Protein AF-J3ATS3-F1 (afdb_monomer)

Secondary structure (DSSP, 8-state):
--THHHHT-HHHHHHHHHHHHHHHHHHHHHHHTT-HHHHSPPTT--PPPHHHHHHHHHHHHTTGGGT---

Radius of gyration: 21.93 Å; Cα contacts (8 Å, |Δi|>4): 12; chains: 1; bounding box: 43×29×51 Å

Mean predicted aligned error: 4.51 Å

Solven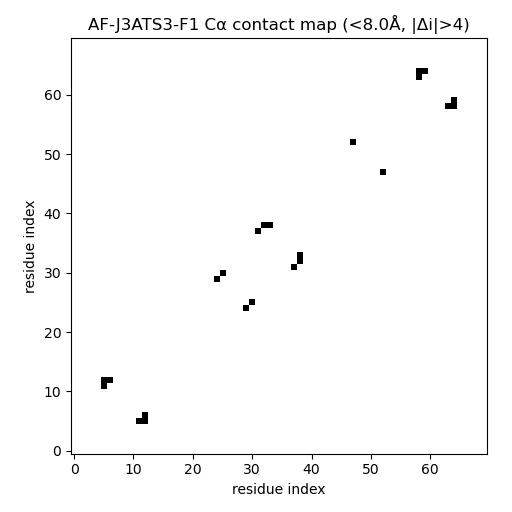t-accessible surface area (backbone atoms only — not comparable to full-atom values): 4447 Å² total; per-residue (Å²): 132,77,60,66,69,41,74,76,29,67,69,60,40,52,52,51,50,54,54,62,63,43,50,58,54,52,69,60,54,56,57,53,81,73,35,60,89,80,67,59,77,63,90,89,71,71,80,74,51,74,68,57,48,53,50,50,52,51,40,55,74,70,45,47,68,80,81,46,88,132

Structure (mmCIF, N/CA/C/O backbone):
data_AF-J3ATS3-F1
#
_entry.id   AF-J3ATS3-F1
#
loop_
_atom_site.group_PDB
_atom_site.id
_atom_site.type_symbol
_atom_site.label_atom_id
_atom_site.label_alt_id
_atom_site.label_comp_id
_atom_site.label_asym_i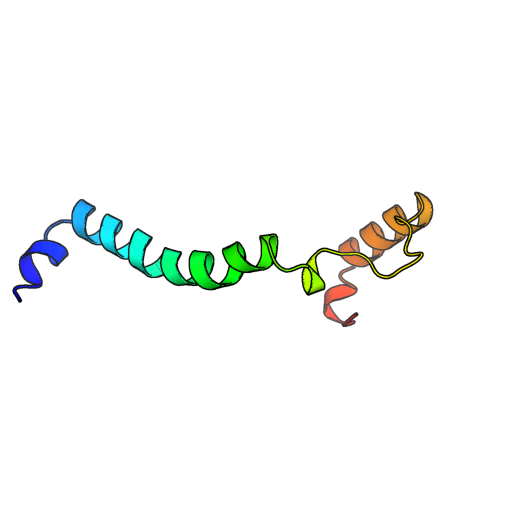d
_atom_site.label_entity_id
_atom_site.label_seq_id
_atom_site.pdbx_PDB_ins_code
_atom_site.Ca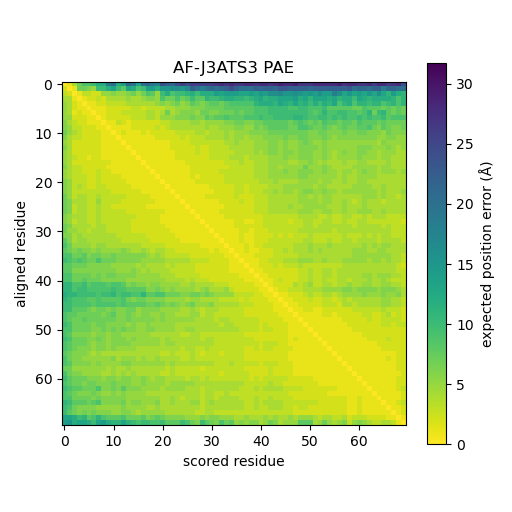rtn_x
_atom_site.Cartn_y
_atom_site.Cartn_z
_atom_site.occupancy
_atom_site.B_iso_or_equiv
_atom_site.auth_seq_id
_atom_site.auth_comp_id
_atom_site.auth_asym_id
_atom_site.auth_atom_id
_atom_site.pdbx_PDB_model_num
ATOM 1 N N . MET A 1 1 ? -19.508 11.938 30.106 1.00 57.31 1 MET A N 1
ATOM 2 C CA . MET A 1 1 ? -20.061 11.088 29.025 1.00 57.31 1 MET A CA 1
ATOM 3 C C . MET A 1 1 ? -20.040 9.650 29.524 1.00 57.31 1 MET A C 1
ATOM 5 O O . MET A 1 1 ? -19.032 9.268 30.103 1.00 57.31 1 MET A O 1
ATOM 9 N N . LYS A 1 2 ? -21.134 8.883 29.423 1.00 74.12 2 LYS A N 1
ATOM 10 C CA . LYS A 1 2 ? -21.177 7.510 29.961 1.00 74.12 2 LYS A CA 1
ATOM 11 C C . LYS A 1 2 ? -20.638 6.525 28.915 1.00 74.12 2 LYS A C 1
ATOM 13 O O . LYS A 1 2 ? -21.365 6.163 27.998 1.00 74.12 2 LYS A O 1
ATOM 18 N N . HIS A 1 3 ? -19.377 6.112 29.055 1.00 84.62 3 HIS A N 1
ATOM 19 C CA . HIS A 1 3 ? -18.727 5.119 28.180 1.00 84.62 3 HIS A CA 1
ATOM 20 C C . HIS A 1 3 ? -19.397 3.734 28.230 1.00 84.62 3 HIS A C 1
ATOM 22 O O . HIS A 1 3 ? -19.412 3.004 27.243 1.00 84.62 3 HIS A O 1
ATOM 28 N N . GLU A 1 4 ? -20.065 3.440 29.345 1.00 89.69 4 GLU A N 1
ATOM 29 C CA . GLU A 1 4 ? -20.787 2.199 29.627 1.00 89.69 4 GLU A CA 1
ATOM 30 C C . GLU A 1 4 ? -21.766 1.764 28.517 1.00 89.69 4 GLU A C 1
ATOM 32 O O . GLU A 1 4 ? -21.936 0.571 28.270 1.00 89.69 4 GLU A O 1
ATOM 37 N N . ALA A 1 5 ? -22.397 2.714 27.816 1.00 88.81 5 ALA A N 1
ATOM 38 C CA . ALA A 1 5 ? -23.336 2.409 26.737 1.00 88.81 5 ALA A CA 1
ATOM 39 C C . ALA A 1 5 ? -22.648 1.834 25.485 1.00 88.81 5 ALA A C 1
ATOM 41 O O . ALA A 1 5 ? -23.242 1.013 24.790 1.00 88.81 5 ALA A O 1
ATOM 42 N N . VAL A 1 6 ? -21.411 2.249 25.193 1.00 92.31 6 VAL A N 1
ATOM 43 C CA . VAL A 1 6 ? -20.638 1.745 24.046 1.00 92.31 6 VAL A CA 1
ATOM 44 C C . VAL A 1 6 ? -19.981 0.417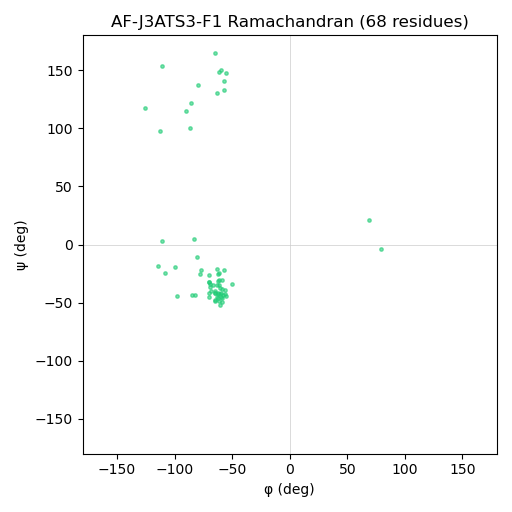 24.403 1.00 92.31 6 VAL A C 1
ATOM 46 O O 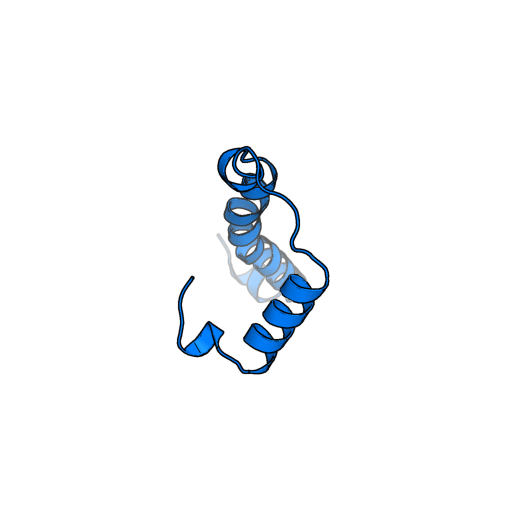. VAL A 1 6 ? -20.068 -0.532 23.633 1.00 92.31 6 VAL A O 1
ATOM 49 N N . GLU A 1 7 ? -19.400 0.321 25.599 1.00 92.12 7 GLU A N 1
ATOM 50 C CA . GLU A 1 7 ? -18.673 -0.870 26.059 1.00 92.12 7 GLU A CA 1
ATOM 51 C C . GLU A 1 7 ? -19.566 -2.111 26.183 1.00 92.12 7 GLU A C 1
ATOM 53 O O . GLU A 1 7 ? -19.131 -3.221 25.886 1.00 92.12 7 GLU A O 1
ATOM 58 N N . LYS A 1 8 ? -20.836 -1.936 26.571 1.00 94.19 8 LYS A N 1
ATOM 59 C CA . LYS A 1 8 ? -21.796 -3.045 26.700 1.00 94.19 8 LYS A CA 1
ATOM 60 C C . LYS A 1 8 ? -22.426 -3.482 25.373 1.00 94.19 8 LYS A C 1
ATOM 62 O O . LYS A 1 8 ? -23.085 -4.517 25.334 1.00 94.19 8 LYS A O 1
ATOM 67 N N . ASN A 1 9 ? -22.236 -2.723 24.291 1.00 95.69 9 ASN A N 1
ATOM 68 C CA . ASN A 1 9 ? -22.821 -3.002 22.980 1.00 95.69 9 ASN A CA 1
ATOM 69 C C . ASN A 1 9 ? -21.732 -3.370 21.964 1.00 95.69 9 ASN A C 1
ATOM 71 O O . ASN A 1 9 ? -21.137 -2.496 21.338 1.00 95.69 9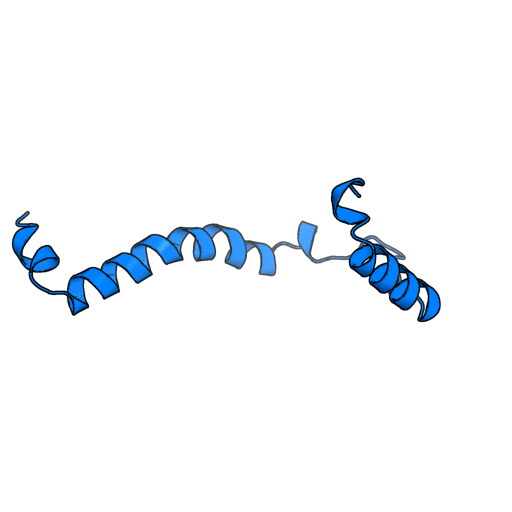 ASN A O 1
ATOM 75 N N . ILE A 1 10 ? -21.526 -4.671 21.736 1.00 95.44 10 ILE A N 1
ATOM 76 C CA . ILE A 1 10 ? -20.466 -5.195 20.851 1.00 95.44 10 ILE A CA 1
ATOM 77 C C . ILE A 1 10 ? -20.540 -4.597 19.437 1.00 95.44 10 ILE A C 1
ATOM 79 O O . ILE A 1 10 ? -19.517 -4.189 18.894 1.00 95.44 10 ILE A O 1
ATOM 83 N N . GLY A 1 11 ? -21.737 -4.498 18.849 1.00 96.50 11 GLY A N 1
ATOM 84 C CA . GLY A 1 11 ? -21.906 -3.923 17.509 1.00 96.50 11 GLY A CA 1
ATOM 85 C C . GLY A 1 11 ? -21.540 -2.436 17.444 1.00 96.50 11 GLY A C 1
ATOM 86 O O . GLY A 1 11 ? -20.881 -2.002 16.503 1.00 96.50 11 GLY A O 1
ATOM 87 N N . LEU A 1 12 ? -21.910 -1.667 18.474 1.00 95.44 12 LEU A N 1
ATOM 88 C CA . LEU A 1 12 ? -21.607 -0.237 18.556 1.00 95.44 12 LEU A CA 1
ATOM 89 C C . LEU A 1 12 ? -20.109 0.002 18.781 1.00 95.44 12 LEU A C 1
ATOM 91 O O . LEU A 1 12 ? -19.519 0.868 18.135 1.00 95.44 12 LEU A O 1
ATOM 95 N N . LEU A 1 13 ? -19.482 -0.799 19.647 1.00 96.06 13 LEU A N 1
ATOM 96 C CA . LEU A 1 13 ? -18.039 -0.768 19.868 1.00 96.06 13 LEU A CA 1
ATOM 97 C C . LEU A 1 13 ? -17.271 -1.123 18.586 1.00 96.06 13 LEU A C 1
ATOM 99 O O . LEU A 1 13 ? -16.376 -0.381 18.188 1.00 96.06 13 LEU A O 1
ATOM 103 N N . ALA A 1 14 ? -17.648 -2.209 17.902 1.00 97.38 14 ALA A N 1
ATOM 104 C CA . ALA A 1 14 ? -17.030 -2.625 16.642 1.00 97.38 14 ALA A CA 1
ATOM 105 C C . ALA A 1 14 ? -17.120 -1.542 15.562 1.00 97.38 14 ALA A C 1
ATOM 107 O O . ALA A 1 14 ? -16.126 -1.251 14.896 1.00 97.38 14 ALA A O 1
ATOM 108 N N . PHE A 1 15 ? -18.280 -0.898 15.433 1.00 97.44 15 PHE A N 1
ATOM 109 C CA . PHE A 1 15 ? -18.479 0.195 14.488 1.00 97.44 15 PHE A CA 1
ATOM 110 C C . PHE A 1 15 ? -17.518 1.367 14.740 1.00 97.44 15 PHE A C 1
ATOM 112 O O . PHE A 1 15 ? -16.825 1.810 13.822 1.00 97.44 15 PHE A O 1
ATOM 119 N N . PHE A 1 16 ? -17.411 1.830 15.989 1.00 96.56 16 PHE A N 1
ATOM 120 C CA . PHE A 1 16 ? -16.486 2.914 16.326 1.00 96.56 16 PHE A CA 1
ATOM 121 C C . PHE A 1 16 ? -15.016 2.516 16.169 1.00 96.56 16 PHE A C 1
ATOM 123 O O . PHE A 1 16 ? -14.221 3.348 15.734 1.00 96.56 16 PHE A O 1
ATOM 130 N N . MET A 1 17 ? -14.649 1.263 16.456 1.00 97.38 17 MET A N 1
ATOM 131 C CA . MET A 1 17 ? -13.286 0.769 16.222 1.00 97.38 17 MET A CA 1
ATOM 132 C C . MET A 1 17 ? -12.914 0.808 14.739 1.00 97.38 17 MET A C 1
ATOM 134 O O . MET A 1 17 ? -11.837 1.300 14.401 1.00 97.38 17 MET A O 1
ATOM 138 N N . VAL A 1 18 ? -13.806 0.347 13.854 1.00 98.38 18 VAL A N 1
ATOM 139 C CA . VAL A 1 18 ? -13.581 0.389 12.399 1.00 98.38 18 VAL A CA 1
ATOM 140 C C . VAL A 1 18 ? -13.390 1.825 11.923 1.00 98.38 18 VAL A C 1
ATOM 142 O O . VAL A 1 18 ? -12.453 2.095 11.173 1.00 98.38 18 VAL A O 1
ATOM 145 N N . ILE A 1 19 ? -14.227 2.761 12.382 1.00 98.19 19 ILE A N 1
ATOM 146 C CA . ILE A 1 19 ? -14.063 4.179 12.037 1.00 98.19 19 ILE A CA 1
ATOM 147 C C . ILE A 1 19 ? -12.708 4.687 12.530 1.00 98.19 19 ILE A C 1
ATOM 149 O O . ILE A 1 19 ? -11.945 5.233 11.738 1.00 98.19 19 ILE A O 1
ATOM 153 N N . ALA A 1 20 ? -12.387 4.473 13.807 1.00 97.50 20 ALA A N 1
ATOM 154 C CA . ALA A 1 20 ? -11.167 4.986 14.418 1.00 97.50 20 ALA A CA 1
ATOM 155 C C . ALA A 1 20 ? -9.897 4.488 13.703 1.00 97.50 20 ALA A C 1
ATOM 157 O O . ALA A 1 20 ? -9.029 5.298 13.381 1.00 97.50 20 ALA A O 1
ATOM 158 N N . VAL A 1 21 ? -9.803 3.188 13.393 1.00 98.06 21 VAL A N 1
ATOM 159 C CA . VAL A 1 21 ? -8.632 2.623 12.693 1.00 98.06 21 VAL A CA 1
ATOM 160 C C . VAL A 1 21 ? -8.552 3.071 11.229 1.00 98.06 21 VAL A C 1
ATOM 162 O O . VAL A 1 21 ? -7.459 3.273 10.700 1.00 98.06 21 VAL A O 1
ATOM 165 N N . SER A 1 22 ? -9.698 3.294 10.577 1.00 98.50 22 SER A N 1
ATOM 166 C CA . SER A 1 22 ? -9.747 3.681 9.160 1.00 98.50 22 SER A CA 1
ATOM 167 C C . SER A 1 22 ? -9.248 5.103 8.909 1.00 98.50 22 SER A C 1
ATOM 169 O O . SER A 1 22 ? -8.746 5.379 7.820 1.00 98.50 22 SER A O 1
ATOM 171 N N . VAL A 1 23 ? -9.336 6.006 9.894 1.00 98.38 23 VAL A N 1
ATOM 172 C CA . VAL A 1 23 ? -8.892 7.406 9.743 1.00 98.38 23 VAL A CA 1
ATOM 173 C C . VAL A 1 23 ? -7.424 7.496 9.307 1.00 98.38 23 VAL A C 1
ATOM 175 O O . VAL A 1 23 ? -7.098 8.309 8.443 1.00 98.38 23 VAL A O 1
ATOM 178 N N . GLY A 1 24 ? -6.537 6.643 9.830 1.00 97.88 24 GLY A N 1
ATOM 179 C CA . GLY A 1 24 ? -5.120 6.649 9.442 1.00 97.88 24 GLY A CA 1
ATOM 180 C C . GLY A 1 24 ? -4.917 6.273 7.972 1.00 97.88 24 GLY A C 1
ATOM 181 O O . GLY A 1 24 ? -4.279 7.010 7.223 1.00 97.88 24 GLY A O 1
ATOM 182 N N . GLY A 1 25 ? -5.544 5.179 7.530 1.00 97.75 25 GLY A N 1
ATOM 183 C CA . GLY A 1 25 ? -5.486 4.748 6.132 1.00 97.75 25 GLY A CA 1
ATOM 184 C C . GLY A 1 25 ? -6.093 5.781 5.181 1.00 97.75 25 GLY A C 1
ATOM 185 O O . GLY A 1 25 ? -5.501 6.096 4.151 1.00 97.75 25 GLY A O 1
ATOM 186 N N . LEU A 1 26 ? -7.229 6.375 5.554 1.00 98.44 26 LEU A N 1
ATOM 187 C CA . LEU A 1 26 ? -7.886 7.403 4.747 1.00 98.44 26 LEU A CA 1
ATOM 188 C C . LEU A 1 26 ? -7.044 8.674 4.624 1.00 98.44 26 LEU A C 1
ATOM 190 O O . LEU A 1 26 ? -6.947 9.232 3.541 1.00 98.44 26 LEU A O 1
ATOM 194 N N . THR A 1 27 ? -6.414 9.130 5.703 1.00 98.12 27 THR A N 1
ATOM 195 C CA . THR A 1 27 ? -5.638 10.380 5.680 1.00 98.12 27 THR A CA 1
ATOM 196 C C . THR A 1 27 ? -4.266 10.232 5.025 1.00 98.12 27 THR A C 1
ATOM 198 O O . THR A 1 27 ? -3.753 11.216 4.501 1.00 98.12 27 THR A O 1
ATOM 201 N N . GLN A 1 28 ? -3.677 9.032 5.017 1.00 97.88 28 GLN A N 1
ATOM 202 C CA . GLN A 1 28 ? -2.345 8.796 4.445 1.00 97.88 28 GLN A CA 1
ATOM 203 C C . GLN A 1 28 ? -2.391 8.231 3.020 1.00 97.88 28 GLN A C 1
ATOM 205 O O . GLN A 1 28 ? -1.646 8.693 2.163 1.00 97.88 28 GLN A O 1
ATOM 210 N N . ILE A 1 29 ? -3.259 7.252 2.743 1.00 97.75 29 ILE A N 1
ATOM 211 C CA . ILE A 1 29 ? -3.284 6.547 1.450 1.00 97.75 29 ILE A CA 1
ATOM 212 C C . ILE A 1 29 ? -4.112 7.322 0.424 1.00 97.75 29 ILE A C 1
ATOM 214 O O . ILE A 1 29 ? -3.694 7.461 -0.722 1.00 97.75 29 ILE A O 1
ATOM 218 N N . VAL A 1 30 ? -5.279 7.852 0.814 1.00 98.06 30 VAL A N 1
ATOM 219 C CA . VAL A 1 30 ? -6.198 8.473 -0.157 1.00 98.06 30 VAL A CA 1
ATOM 220 C C . VAL A 1 30 ? -5.588 9.700 -0.843 1.00 98.06 30 VAL A C 1
ATOM 222 O O . VAL A 1 30 ? -5.687 9.770 -2.068 1.00 98.06 30 VAL A O 1
ATOM 225 N N . PRO A 1 31 ? -4.918 10.639 -0.143 1.00 97.94 31 PRO A N 1
ATOM 226 C CA . PRO A 1 31 ? -4.312 11.790 -0.810 1.00 97.94 31 PRO A CA 1
ATOM 227 C C . PRO A 1 31 ? -3.224 11.410 -1.820 1.00 97.94 31 PRO A C 1
ATOM 229 O O . PRO A 1 31 ? -3.106 12.078 -2.846 1.00 97.94 31 PRO A O 1
ATOM 232 N N . LEU A 1 32 ? -2.485 10.316 -1.587 1.00 98.06 32 LEU A N 1
ATOM 233 C CA . LEU A 1 32 ? -1.407 9.868 -2.477 1.00 98.06 32 LEU A CA 1
ATOM 234 C C . LEU A 1 32 ? -1.908 9.516 -3.880 1.00 98.06 32 LEU A C 1
ATOM 236 O O . LEU A 1 32 ? -1.179 9.740 -4.841 1.00 98.06 32 LEU A O 1
ATOM 240 N N . PHE A 1 33 ? -3.151 9.045 -4.040 1.00 97.31 33 PHE A N 1
ATOM 241 C CA . PHE A 1 33 ? -3.728 8.788 -5.370 1.00 97.31 33 PHE A CA 1
ATOM 242 C C . PHE A 1 33 ? -3.861 10.051 -6.231 1.00 97.31 33 PHE A C 1
ATOM 244 O O . PHE A 1 33 ? -3.949 9.953 -7.452 1.00 97.31 33 PHE A O 1
ATOM 251 N N . PHE A 1 34 ? -3.868 11.231 -5.609 1.00 97.12 34 PHE A N 1
ATOM 252 C CA . PHE A 1 34 ? -4.078 12.511 -6.282 1.00 97.12 34 PHE A CA 1
ATOM 253 C C . PHE A 1 34 ? -2.816 13.388 -6.305 1.00 97.12 34 PHE A C 1
ATOM 255 O O . PHE A 1 34 ? -2.860 14.515 -6.794 1.00 97.12 34 PHE A O 1
ATOM 262 N N . GLN A 1 35 ? -1.684 12.897 -5.787 1.00 97.88 35 GLN A N 1
ATOM 263 C CA . GLN A 1 35 ? -0.422 13.636 -5.774 1.00 97.88 35 GLN A CA 1
ATOM 264 C C . GLN A 1 35 ? 0.404 13.360 -7.033 1.00 97.88 35 GLN A C 1
ATOM 266 O O . GLN A 1 35 ? 0.908 12.263 -7.251 1.00 97.88 35 GLN A O 1
ATOM 271 N N . ASP A 1 36 ? 0.607 14.382 -7.859 1.00 96.81 36 ASP A N 1
ATOM 272 C CA . ASP A 1 36 ? 1.379 14.257 -9.100 1.00 96.81 36 ASP A CA 1
ATOM 273 C C . ASP A 1 36 ? 2.822 13.789 -8.873 1.00 96.81 36 ASP A C 1
ATOM 275 O O . ASP A 1 36 ? 3.334 12.980 -9.643 1.00 96.81 36 ASP A O 1
ATOM 279 N N . VAL A 1 37 ? 3.459 14.260 -7.797 1.00 95.88 37 VAL A N 1
ATOM 280 C CA . VAL A 1 37 ? 4.860 13.944 -7.470 1.00 95.88 37 VAL A CA 1
ATOM 281 C C . VAL A 1 37 ? 5.108 12.453 -7.227 1.00 95.88 37 VAL A C 1
ATOM 283 O O . VAL A 1 37 ? 6.230 11.996 -7.410 1.00 95.88 37 VAL A O 1
ATOM 286 N N . THR A 1 38 ? 4.082 11.692 -6.837 1.00 95.88 38 THR A N 1
ATOM 287 C CA . THR A 1 38 ? 4.176 10.241 -6.615 1.00 95.88 38 THR A CA 1
ATOM 288 C C . THR A 1 38 ? 3.643 9.417 -7.783 1.00 95.88 38 THR A C 1
ATOM 290 O O . THR 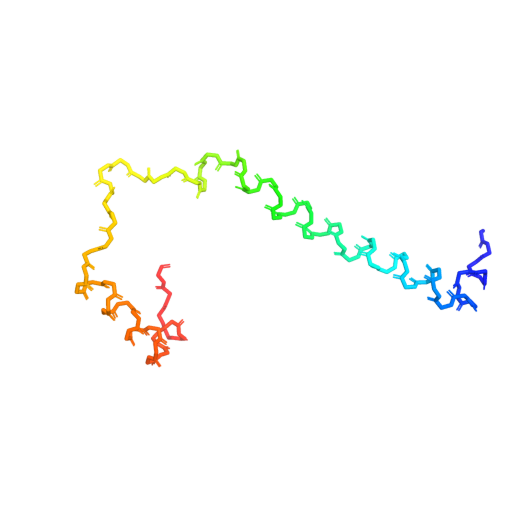A 1 38 ? 3.974 8.239 -7.881 1.00 95.88 38 THR A O 1
ATOM 293 N N . ASN A 1 39 ? 2.822 10.004 -8.661 1.00 96.44 39 ASN A N 1
ATOM 294 C CA . ASN A 1 39 ? 2.110 9.263 -9.709 1.00 96.44 39 ASN A CA 1
ATOM 295 C C . ASN A 1 39 ? 2.644 9.506 -11.124 1.00 96.44 39 ASN A C 1
ATOM 297 O O . ASN A 1 39 ? 2.448 8.659 -11.995 1.00 96.44 39 ASN A O 1
ATOM 301 N N . LYS A 1 40 ? 3.298 10.643 -11.390 1.00 96.31 40 LYS A N 1
ATOM 302 C CA . LYS A 1 40 ? 3.840 10.947 -12.720 1.00 96.31 40 LYS A CA 1
ATOM 303 C C . LYS A 1 40 ? 5.237 10.332 -12.882 1.00 96.31 40 LYS A C 1
ATOM 305 O O . LYS A 1 40 ? 6.131 10.672 -12.107 1.00 96.31 40 LYS A O 1
ATOM 310 N N . PRO A 1 41 ? 5.456 9.454 -13.880 1.00 95.44 41 PRO A N 1
ATOM 311 C CA . PRO A 1 41 ? 6.786 8.944 -14.196 1.00 95.44 41 PRO A CA 1
ATOM 312 C C . PRO A 1 41 ? 7.753 10.074 -14.560 1.00 95.44 41 PRO A C 1
ATOM 314 O O . PRO A 1 41 ? 7.346 11.084 -15.134 1.00 95.44 41 PRO A O 1
ATOM 317 N N . VAL A 1 42 ? 9.044 9.875 -14.284 1.00 95.69 42 VAL A N 1
ATOM 318 C CA . VAL A 1 42 ? 10.091 10.775 -14.784 1.00 95.69 42 VAL A CA 1
ATOM 319 C C . VAL A 1 42 ? 10.105 10.787 -16.314 1.00 95.69 42 VAL A C 1
ATOM 321 O O . VAL A 1 42 ? 9.783 9.787 -16.964 1.00 95.69 42 VAL A O 1
ATOM 324 N N . GLU A 1 43 ? 10.477 11.926 -16.894 1.00 95.94 43 GLU A N 1
ATOM 325 C CA . GLU A 1 43 ? 10.486 12.108 -18.344 1.00 95.94 43 GLU A CA 1
ATOM 326 C C . GLU A 1 43 ? 11.371 11.058 -19.037 1.00 95.94 43 GLU A C 1
ATOM 328 O O . GLU A 1 43 ? 12.490 10.774 -18.609 1.00 95.94 43 GLU A O 1
ATOM 333 N N . GLY A 1 44 ? 10.846 10.441 -20.099 1.00 95.31 44 GLY A N 1
ATOM 334 C CA . GLY A 1 44 ? 11.550 9.413 -20.869 1.00 95.31 44 GLY A CA 1
ATOM 335 C C . GLY A 1 44 ? 11.557 8.009 -20.249 1.00 95.31 44 GLY A C 1
ATOM 336 O O . GLY A 1 44 ? 12.033 7.077 -20.904 1.00 95.31 44 GLY A O 1
ATOM 337 N N . MET A 1 45 ? 11.005 7.815 -19.043 1.00 95.75 45 MET A N 1
ATOM 338 C CA . MET A 1 45 ? 10.853 6.481 -18.455 1.00 95.75 45 MET A CA 1
ATOM 339 C C . MET A 1 45 ? 9.921 5.618 -19.313 1.00 95.75 45 MET A C 1
ATOM 341 O O . MET A 1 45 ? 8.807 6.020 -19.654 1.00 95.75 45 MET A O 1
ATOM 345 N N . LYS A 1 46 ? 10.367 4.400 -19.627 1.00 96.31 46 LYS A N 1
ATOM 346 C CA . LYS A 1 46 ? 9.563 3.381 -20.305 1.00 96.31 46 LYS A CA 1
ATOM 347 C C . LYS A 1 46 ? 9.248 2.232 -19.347 1.00 96.31 46 LYS A C 1
ATOM 349 O O . LYS A 1 46 ? 10.032 1.976 -18.432 1.00 96.31 46 LYS A O 1
ATOM 354 N N . PRO A 1 47 ? 8.137 1.510 -19.563 1.00 96.56 47 PRO A N 1
ATOM 355 C CA . PRO A 1 47 ? 7.910 0.239 -18.890 1.00 96.56 47 PRO A CA 1
ATOM 356 C C . PRO A 1 47 ? 9.074 -0.729 -19.129 1.00 96.56 47 PRO A C 1
ATOM 358 O O . PRO A 1 47 ? 9.683 -0.721 -20.201 1.00 96.56 47 PRO A O 1
ATOM 361 N N . ARG A 1 48 ? 9.354 -1.572 -18.132 1.00 97.00 48 ARG A N 1
ATOM 362 C CA . ARG A 1 48 ? 10.368 -2.630 -18.230 1.00 97.00 48 ARG A CA 1
ATOM 363 C C . ARG A 1 48 ? 10.063 -3.557 -19.410 1.00 97.00 48 ARG A C 1
ATOM 365 O O . ARG A 1 48 ? 8.903 -3.894 -19.653 1.00 97.00 48 ARG A O 1
ATOM 372 N N . THR A 1 49 ? 11.106 -3.982 -20.117 1.00 98.25 49 THR A N 1
ATOM 373 C CA . THR A 1 49 ? 11.011 -5.023 -21.150 1.00 98.25 49 THR A CA 1
ATOM 374 C C . THR A 1 49 ? 10.608 -6.368 -20.536 1.00 98.25 49 THR A C 1
ATOM 376 O O . THR A 1 49 ? 10.707 -6.562 -19.326 1.00 98.25 49 THR A O 1
ATOM 379 N N . ALA A 1 50 ? 10.182 -7.325 -21.367 1.00 98.25 50 ALA A N 1
ATOM 380 C CA . ALA A 1 50 ? 9.778 -8.651 -20.890 1.00 98.25 50 ALA A CA 1
ATOM 381 C C . ALA A 1 50 ? 10.884 -9.353 -20.077 1.00 98.25 50 ALA A C 1
ATOM 383 O O . ALA A 1 50 ? 10.608 -9.904 -19.017 1.00 98.25 50 ALA A O 1
ATOM 384 N N . LEU A 1 51 ? 12.140 -9.273 -20.533 1.00 98.38 51 LEU A N 1
ATOM 385 C CA . LEU A 1 51 ? 13.273 -9.885 -19.836 1.00 98.38 51 LEU A CA 1
ATOM 386 C C . LEU A 1 51 ? 13.581 -9.191 -18.499 1.00 98.38 51 LEU A C 1
ATOM 388 O O . LEU A 1 51 ? 13.870 -9.859 -17.512 1.00 98.38 51 LEU A O 1
ATOM 392 N N . GLU A 1 52 ? 13.499 -7.860 -18.442 1.00 98.38 52 GLU A N 1
ATOM 393 C CA . GLU A 1 52 ? 13.715 -7.102 -17.200 1.00 98.38 52 GLU A CA 1
ATOM 394 C C . GLU A 1 52 ? 12.592 -7.322 -16.182 1.00 98.38 52 GLU A C 1
ATOM 396 O O . GLU A 1 52 ? 12.841 -7.305 -14.975 1.00 98.38 52 GLU A O 1
ATOM 401 N N . LEU A 1 53 ? 11.356 -7.509 -16.653 1.00 98.31 53 LEU A N 1
ATOM 402 C CA . LEU A 1 53 ? 10.221 -7.826 -15.796 1.00 98.31 53 LEU A CA 1
ATOM 403 C C . LEU A 1 53 ? 10.407 -9.201 -15.142 1.00 98.31 53 LEU A C 1
ATOM 405 O O . LEU A 1 53 ? 10.326 -9.290 -13.919 1.00 98.31 53 LEU A O 1
ATOM 409 N N . GLU A 1 54 ? 10.768 -10.219 -15.929 1.00 98.50 54 GLU A N 1
ATOM 410 C CA . GLU A 1 54 ? 11.081 -11.558 -15.412 1.00 98.50 54 GLU A CA 1
ATOM 411 C C . GLU A 1 54 ? 12.273 -11.518 -14.442 1.00 98.50 54 GLU A C 1
ATOM 413 O O . GLU A 1 54 ? 12.228 -12.086 -13.351 1.00 98.50 54 GLU A O 1
ATOM 418 N N . GLY A 1 55 ? 13.324 -10.762 -14.779 1.00 98.44 55 GLY A N 1
ATOM 419 C CA . GLY A 1 55 ? 14.474 -10.565 -13.894 1.00 98.44 55 GLY A CA 1
ATOM 420 C C . GLY A 1 55 ? 14.104 -9.916 -12.554 1.00 98.44 55 GLY A C 1
ATOM 421 O O . GLY A 1 55 ? 14.633 -10.310 -11.513 1.00 98.44 55 GLY A O 1
ATOM 422 N N . ARG A 1 56 ? 13.166 -8.958 -12.546 1.00 98.19 56 ARG A N 1
ATOM 423 C CA . ARG A 1 56 ? 12.641 -8.357 -11.308 1.00 98.19 56 ARG A CA 1
ATOM 424 C C . ARG A 1 56 ? 11.879 -9.381 -10.472 1.00 98.19 56 ARG A C 1
ATOM 426 O O . ARG A 1 56 ? 12.014 -9.386 -9.250 1.00 98.19 56 ARG A O 1
ATOM 433 N N . ASP A 1 57 ? 11.081 -10.225 -11.106 1.00 98.50 57 ASP A N 1
ATOM 434 C CA . ASP A 1 57 ? 10.285 -11.214 -10.388 1.00 98.50 57 ASP A CA 1
ATOM 435 C C . ASP A 1 57 ? 11.203 -12.292 -9.770 1.00 98.50 57 ASP A C 1
ATOM 437 O O . ASP A 1 57 ? 11.025 -12.644 -8.602 1.00 98.50 57 ASP A O 1
ATOM 441 N N . VAL A 1 58 ? 12.290 -12.678 -10.454 1.00 98.44 58 VAL A N 1
ATOM 442 C CA . VAL A 1 58 ? 13.381 -13.497 -9.883 1.00 98.44 58 VAL A CA 1
ATOM 443 C C . VAL A 1 58 ? 14.093 -12.789 -8.719 1.00 98.44 58 VAL A C 1
ATOM 445 O O . VAL A 1 58 ? 14.378 -13.419 -7.698 1.00 98.44 58 VAL A O 1
ATOM 448 N N . TYR A 1 59 ? 14.370 -11.485 -8.832 1.00 98.19 59 TYR A N 1
ATOM 449 C CA . TYR A 1 59 ? 14.973 -10.687 -7.752 1.00 98.19 59 TYR A CA 1
ATOM 450 C C . TYR A 1 59 ? 14.104 -10.691 -6.482 1.00 98.19 59 TYR A C 1
ATOM 452 O O . TYR A 1 59 ? 14.616 -10.840 -5.370 1.00 98.19 59 TYR A O 1
ATOM 460 N N . ILE A 1 60 ? 12.781 -10.575 -6.635 1.00 98.31 60 ILE A N 1
ATOM 461 C CA . ILE A 1 60 ? 11.833 -10.658 -5.515 1.00 98.31 60 ILE A CA 1
ATOM 462 C C . ILE A 1 60 ? 11.768 -12.093 -4.971 1.00 98.31 60 ILE A C 1
ATOM 464 O O . ILE A 1 60 ? 11.843 -12.277 -3.756 1.00 98.31 60 ILE A O 1
ATOM 468 N N . ALA A 1 61 ? 11.680 -13.103 -5.843 1.00 98.44 61 ALA A N 1
ATOM 469 C CA . ALA A 1 61 ? 11.565 -14.513 -5.457 1.00 98.44 61 ALA A CA 1
ATOM 470 C C . ALA A 1 61 ? 12.771 -15.018 -4.649 1.00 98.44 61 ALA A C 1
ATOM 472 O O . ALA A 1 61 ? 12.609 -15.805 -3.719 1.00 98.44 61 ALA A O 1
ATOM 473 N N . ASN A 1 62 ? 13.970 -14.520 -4.956 1.00 98.50 62 ASN A N 1
ATOM 474 C CA . ASN A 1 62 ? 15.188 -14.841 -4.211 1.00 98.50 62 ASN A CA 1
ATOM 475 C C . ASN A 1 62 ? 15.372 -13.995 -2.940 1.00 98.50 62 ASN A C 1
ATOM 477 O O . ASN A 1 62 ? 16.406 -14.093 -2.281 1.00 98.50 62 ASN A O 1
ATOM 481 N N . GLY A 1 63 ? 14.401 -13.147 -2.587 1.00 97.94 63 GLY A N 1
ATOM 482 C CA . GLY A 1 63 ? 14.443 -12.347 -1.366 1.00 97.94 63 GLY A CA 1
ATOM 483 C C . GLY A 1 63 ? 15.503 -11.247 -1.381 1.00 97.94 63 GLY A C 1
ATOM 484 O O . GLY A 1 63 ? 15.871 -10.754 -0.316 1.00 97.94 63 GLY A O 1
ATOM 485 N N . CYS A 1 64 ? 15.984 -10.820 -2.555 1.00 98.12 64 CYS A N 1
ATOM 486 C CA . CYS A 1 64 ? 17.036 -9.805 -2.648 1.00 98.12 64 CYS A CA 1
ATOM 487 C C . CYS A 1 64 ? 16.628 -8.478 -1.976 1.00 98.12 64 CYS A C 1
ATOM 489 O O . CYS A 1 64 ? 17.474 -7.811 -1.383 1.00 98.12 64 CYS A O 1
ATOM 491 N N . VAL A 1 65 ? 15.326 -8.157 -1.968 1.00 97.88 65 VAL A N 1
ATOM 492 C CA . VAL A 1 65 ? 14.729 -7.015 -1.241 1.00 97.88 65 VAL A CA 1
ATOM 493 C C . VAL A 1 65 ? 14.998 -7.027 0.271 1.00 97.88 65 VAL A C 1
ATOM 495 O O . VAL A 1 65 ? 14.914 -5.987 0.913 1.00 97.88 65 VAL A O 1
ATOM 498 N N . GLY A 1 66 ? 15.308 -8.190 0.856 1.00 97.69 66 GLY A N 1
ATOM 499 C CA . GLY A 1 66 ? 15.614 -8.327 2.280 1.00 97.69 66 GLY A CA 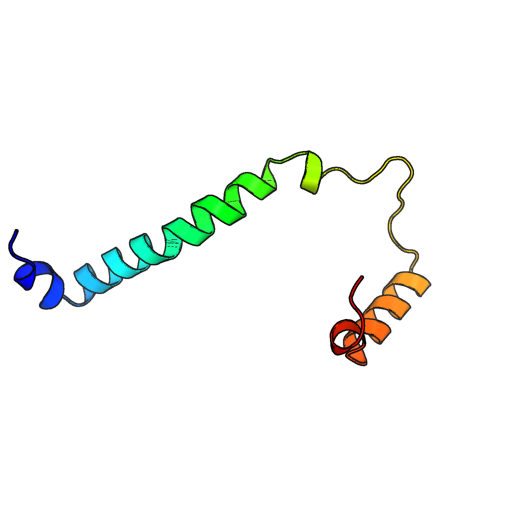1
ATOM 500 C C . GLY A 1 66 ? 17.025 -7.866 2.657 1.00 97.69 66 GLY A C 1
ATOM 501 O O . GLY A 1 66 ? 17.258 -7.529 3.815 1.00 97.69 66 GLY A O 1
ATOM 502 N N . CYS A 1 67 ? 17.956 -7.828 1.695 1.00 98.06 67 CYS A N 1
ATOM 503 C CA . CYS A 1 67 ? 19.342 -7.391 1.908 1.00 98.06 67 CYS A CA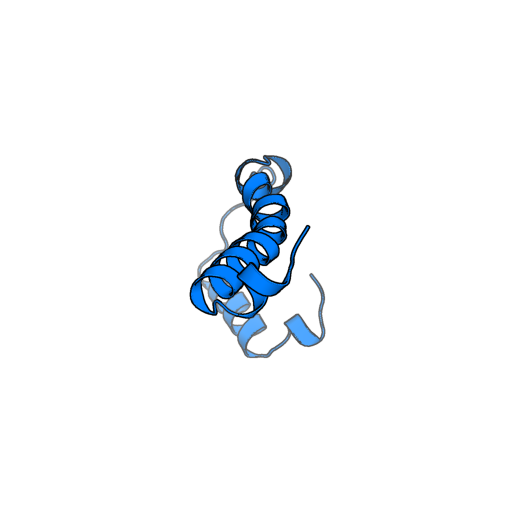 1
ATOM 504 C C . CYS A 1 67 ? 19.698 -6.101 1.160 1.00 98.06 67 CYS A C 1
ATOM 506 O O . CYS A 1 67 ? 20.679 -5.447 1.510 1.00 98.06 67 CYS A O 1
ATOM 508 N N . HIS A 1 68 ? 18.923 -5.729 0.140 1.00 98.06 68 HIS A N 1
ATOM 509 C CA . HIS A 1 68 ? 19.212 -4.588 -0.721 1.00 98.06 68 HIS A CA 1
ATOM 510 C C . HIS A 1 68 ? 18.027 -3.616 -0.770 1.00 98.06 68 HIS A C 1
ATOM 512 O O . HIS A 1 68 ? 16.950 -3.964 -1.254 1.00 98.06 68 HIS A O 1
ATOM 518 N N . SER A 1 69 ? 18.248 -2.380 -0.308 1.00 94.69 69 SER A N 1
ATOM 519 C CA . SER A 1 69 ? 17.344 -1.249 -0.549 1.00 94.69 69 SER A CA 1
ATOM 520 C C . SER A 1 69 ? 17.581 -0.682 -1.950 1.00 94.69 69 SER A C 1
ATOM 522 O O . SER A 1 69 ? 18.736 -0.531 -2.353 1.00 94.69 69 SER A O 1
ATOM 524 N N . GLN A 1 70 ? 16.505 -0.356 -2.665 1.00 86.75 70 GLN A N 1
ATOM 525 C CA . GLN A 1 70 ? 16.549 0.360 -3.945 1.00 86.75 70 GLN A CA 1
ATOM 526 C C . GLN A 1 70 ? 16.233 1.838 -3.749 1.00 86.75 70 GLN A C 1
ATOM 528 O O . GLN A 1 70 ? 15.368 2.129 -2.892 1.00 86.75 70 GLN A O 1
#

Foldseek 3Di:
DDCVVQVVDPVSVVVVVCVVVVVVVCVPVVVLVVDCVNPPDDPPDDPDDPVVVVVVVVCVVVVVVVVDDD

Sequence (70 aa):
MKHEAVEKNIGLLAFFMVIAVSVGGLTQIVPLFFQDVTNKPVEGMKPRTALELEGRDVYIANGCVGCHSQ

pLDDT: mean 95.71, std 5.97, range [57.31, 98.5]